Protein AF-A0A6H5JT62-F1 (afdb_monomer_lite)

Sequence (95 aa):
MIQLMVLLYNWVWKNEYTPSRWREGVVVNLFKNGDKTDSGNYRGITLLNTVGKCSAGFRKKRRCIDHVFTVGKIIQGRKRAGKPTYCFFLDMKKA

pLDDT: mean 83.82, std 9.39, range [54.81, 94.62]

Foldseek 3Di:
DVVVLVVVVVVCVVVVHDDPLLVDWDWDWDAADDDPVDPVRTDTDTHGDPSSVVVDPDDDVGDPVNVVVVVVVVVVVCVVVVHDDDDDDDDDDDD

Structure (mmCIF, N/CA/C/O backbone):
data_AF-A0A6H5JT62-F1
#
_entry.id   AF-A0A6H5JT62-F1
#
loop_
_atom_site.group_PDB
_atom_site.id
_atom_site.type_symbol
_atom_site.label_atom_id
_atom_site.label_alt_id
_atom_site.label_comp_id
_atom_site.label_asym_id
_atom_site.label_entity_id
_atom_site.label_seq_id
_atom_site.pdbx_PDB_ins_code
_atom_site.Cartn_x
_atom_site.Cartn_y
_atom_site.Cartn_z
_atom_site.occupancy
_atom_site.B_iso_or_equiv
_atom_site.auth_seq_id
_atom_site.auth_comp_id
_atom_site.auth_asym_id
_atom_site.auth_atom_id
_atom_site.pdbx_PDB_model_num
ATOM 1 N N . MET A 1 1 ? -1.210 21.708 4.050 1.00 65.31 1 MET A N 1
ATOM 2 C CA . MET A 1 1 ? -1.056 20.399 3.364 1.00 65.31 1 MET A CA 1
ATOM 3 C C . MET A 1 1 ? -1.186 19.201 4.315 1.00 65.31 1 MET A C 1
ATOM 5 O O . MET A 1 1 ? -2.042 18.362 4.075 1.00 65.31 1 MET A O 1
ATOM 9 N N . ILE A 1 2 ? -0.402 19.109 5.403 1.00 75.38 2 ILE A N 1
ATOM 10 C CA . ILE A 1 2 ? -0.460 17.964 6.345 1.00 75.38 2 ILE A CA 1
ATOM 11 C C . ILE A 1 2 ? -1.849 17.810 6.994 1.00 75.38 2 ILE A C 1
ATOM 13 O O . ILE A 1 2 ? -2.358 16.699 7.078 1.00 75.38 2 ILE A O 1
ATOM 17 N N . GLN A 1 3 ? -2.496 18.916 7.374 1.00 83.00 3 GLN A N 1
ATOM 18 C CA . GLN A 1 3 ? -3.830 18.906 7.993 1.00 83.00 3 GLN A CA 1
ATOM 19 C C . GLN A 1 3 ? -4.909 18.285 7.091 1.00 83.00 3 GLN A C 1
ATOM 21 O O . GLN A 1 3 ? -5.703 17.470 7.544 1.00 83.00 3 GLN A O 1
ATOM 26 N N . LEU A 1 4 ? -4.885 18.606 5.792 1.00 83.50 4 LEU A N 1
ATOM 27 C CA . LEU A 1 4 ? -5.811 18.052 4.799 1.00 83.50 4 LEU A CA 1
ATOM 28 C C . LEU A 1 4 ? -5.622 16.542 4.630 1.00 83.50 4 LEU A C 1
ATOM 30 O O . LEU A 1 4 ? -6.596 15.806 4.530 1.00 83.50 4 LEU A O 1
ATOM 34 N N . MET A 1 5 ? -4.371 16.072 4.655 1.00 81.44 5 MET A N 1
ATOM 35 C CA . MET A 1 5 ? -4.074 14.639 4.623 1.00 81.44 5 MET A CA 1
ATOM 36 C C . MET A 1 5 ? -4.626 13.928 5.863 1.00 81.44 5 MET A C 1
ATOM 38 O O . MET A 1 5 ? -5.222 12.867 5.732 1.00 81.44 5 MET A O 1
ATOM 42 N N . VAL A 1 6 ? -4.475 14.513 7.056 1.00 84.44 6 VAL A N 1
ATOM 43 C CA . VAL A 1 6 ? -5.028 13.943 8.299 1.00 84.44 6 VAL A CA 1
ATOM 44 C C . VAL A 1 6 ? -6.553 13.849 8.232 1.00 84.44 6 VAL A C 1
ATOM 46 O O . VAL A 1 6 ? -7.104 12.795 8.537 1.00 84.44 6 VAL A O 1
ATOM 49 N N . LEU A 1 7 ? -7.230 14.910 7.784 1.00 90.88 7 LEU A N 1
ATOM 50 C CA . LEU A 1 7 ? -8.685 14.903 7.612 1.00 90.88 7 LEU A CA 1
ATOM 51 C C . LEU A 1 7 ? -9.135 13.828 6.615 1.00 90.88 7 LEU A C 1
ATOM 53 O O . LEU A 1 7 ? -10.063 13.077 6.910 1.00 90.88 7 LEU A O 1
ATOM 57 N N . LEU A 1 8 ? -8.438 13.704 5.483 1.00 86.81 8 LEU A N 1
ATOM 58 C CA . LEU A 1 8 ? -8.718 12.690 4.469 1.00 86.81 8 LEU A CA 1
ATOM 59 C C . LEU A 1 8 ? -8.552 11.266 5.015 1.00 86.81 8 LEU A C 1
ATOM 61 O O . LEU A 1 8 ? -9.447 10.446 4.834 1.00 86.81 8 LEU A O 1
ATOM 65 N N . TYR A 1 9 ? -7.452 10.968 5.715 1.00 85.38 9 TYR A N 1
ATOM 66 C CA . TYR A 1 9 ? -7.241 9.638 6.301 1.00 85.38 9 TYR A CA 1
ATOM 67 C C . TYR A 1 9 ? -8.262 9.315 7.389 1.00 85.38 9 TYR A C 1
ATOM 69 O O . TYR A 1 9 ? -8.762 8.195 7.432 1.00 85.38 9 TYR A O 1
ATOM 77 N N . ASN A 1 10 ? -8.605 10.283 8.240 1.00 89.00 10 ASN A N 1
ATOM 78 C CA . ASN A 1 10 ? -9.619 10.088 9.274 1.00 89.00 10 ASN A CA 1
ATOM 79 C C . ASN A 1 10 ? -11.000 9.826 8.662 1.00 89.00 10 ASN A C 1
ATOM 81 O O . ASN A 1 10 ? -11.743 8.984 9.162 1.00 89.00 10 ASN A O 1
ATOM 85 N N . TRP A 1 11 ? -11.336 10.512 7.567 1.00 91.38 11 TRP A N 1
ATOM 86 C CA . TRP A 1 11 ? -12.574 10.272 6.834 1.00 91.38 11 TRP A CA 1
ATOM 87 C C . TRP A 1 11 ? -12.580 8.888 6.171 1.00 91.38 11 TRP A C 1
ATOM 89 O O . TRP A 1 11 ? -13.543 8.146 6.347 1.00 91.38 11 TRP A O 1
ATOM 99 N N . VAL A 1 12 ? -11.495 8.505 5.488 1.00 88.69 12 VAL A N 1
ATOM 100 C CA . VAL A 1 12 ? -11.312 7.163 4.896 1.00 88.69 12 VAL A CA 1
ATOM 101 C C . VAL A 1 12 ? -11.468 6.071 5.953 1.00 88.69 12 VAL A C 1
ATOM 103 O O . VAL A 1 12 ? -12.192 5.105 5.735 1.00 88.69 12 VAL A O 1
ATOM 106 N N . TRP A 1 13 ? -10.845 6.253 7.121 1.00 84.19 13 TRP A N 1
ATOM 107 C CA . TRP A 1 13 ? -10.944 5.325 8.245 1.00 84.19 13 TRP A CA 1
ATOM 108 C C . TRP A 1 13 ? -12.373 5.220 8.782 1.00 84.19 13 TRP A C 1
ATOM 110 O O . TRP A 1 13 ? -12.873 4.119 8.979 1.00 84.19 13 TRP A O 1
ATOM 120 N N . LYS A 1 14 ? -13.048 6.357 8.993 1.00 91.56 14 LYS A N 1
ATOM 121 C CA . LYS A 1 14 ? -14.415 6.396 9.533 1.00 91.56 14 LYS A CA 1
ATOM 122 C C . LYS A 1 14 ? -15.444 5.754 8.597 1.00 91.56 14 LYS A C 1
ATOM 124 O O . LYS A 1 14 ? -16.409 5.181 9.083 1.00 91.56 14 LYS A O 1
ATOM 129 N N . ASN A 1 15 ? -15.254 5.883 7.286 1.00 90.31 15 ASN A N 1
ATOM 130 C CA . ASN A 1 15 ? -16.180 5.363 6.276 1.00 90.31 15 ASN A CA 1
ATOM 131 C C . AS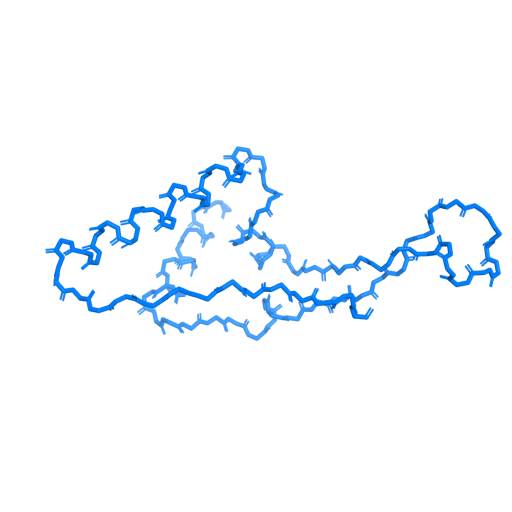N A 1 15 ? -15.757 3.995 5.722 1.00 90.31 15 ASN A C 1
ATOM 133 O O . ASN A 1 15 ? -16.391 3.509 4.792 1.00 90.31 15 ASN A O 1
ATOM 137 N N . GLU A 1 16 ? -14.662 3.417 6.233 1.00 87.31 16 GLU A N 1
ATOM 138 C CA . GLU A 1 16 ? -14.080 2.152 5.756 1.00 87.31 16 GLU A CA 1
ATOM 139 C C . GLU A 1 16 ? -13.882 2.112 4.225 1.00 87.31 16 GLU A C 1
ATOM 141 O O . GLU A 1 16 ? -13.888 1.061 3.587 1.00 87.31 16 GLU A O 1
ATOM 146 N N . TYR A 1 17 ? -13.672 3.284 3.618 1.00 85.06 17 TYR A N 1
ATOM 147 C CA . TYR A 1 17 ? -13.632 3.466 2.173 1.00 85.06 17 TYR A CA 1
ATOM 148 C C . TYR A 1 17 ? -12.247 3.914 1.726 1.00 85.06 17 TYR A C 1
ATOM 150 O O . TYR A 1 17 ? -11.799 5.008 2.062 1.00 85.06 17 TYR A O 1
ATOM 158 N N . THR A 1 18 ? -11.586 3.100 0.901 1.00 81.00 18 THR A N 1
ATOM 159 C CA . THR A 1 18 ? -10.306 3.461 0.275 1.00 81.00 18 THR A CA 1
ATOM 160 C C . THR A 1 18 ? -10.511 3.769 -1.210 1.00 81.00 18 THR A C 1
ATOM 162 O O . THR A 1 18 ? -11.023 2.907 -1.934 1.00 81.00 18 THR A O 1
ATOM 165 N N . PRO A 1 19 ? -10.074 4.943 -1.708 1.00 85.94 19 PRO A N 1
ATOM 166 C CA . PRO A 1 19 ? -10.167 5.267 -3.130 1.00 85.94 19 PRO A CA 1
ATOM 167 C C . PRO A 1 19 ? -9.505 4.199 -4.014 1.00 85.94 19 PRO A C 1
ATOM 169 O O . PRO A 1 19 ? -8.404 3.736 -3.711 1.00 85.94 19 PRO A O 1
ATOM 172 N N . SER A 1 20 ? -10.137 3.828 -5.135 1.00 83.94 20 SER A N 1
ATOM 173 C CA . SER A 1 20 ? -9.591 2.851 -6.101 1.00 83.94 20 SER A CA 1
ATOM 174 C C . SER A 1 20 ? -8.166 3.194 -6.534 1.00 83.94 20 SER A C 1
ATOM 176 O O . SER A 1 20 ? -7.280 2.352 -6.445 1.00 83.94 20 SER A O 1
ATOM 178 N N . ARG A 1 21 ? -7.912 4.471 -6.827 1.00 83.62 21 ARG A N 1
ATOM 179 C CA . ARG A 1 21 ? -6.610 4.989 -7.265 1.00 83.62 21 ARG A CA 1
ATOM 180 C C . ARG A 1 21 ? -5.468 4.820 -6.254 1.00 83.62 21 ARG A C 1
ATOM 182 O O . ARG A 1 21 ? -4.306 4.956 -6.618 1.00 83.62 21 ARG A O 1
ATOM 189 N N . TRP A 1 22 ? -5.762 4.563 -4.976 1.00 81.50 22 TRP A N 1
ATOM 190 C CA . TRP A 1 22 ? -4.727 4.244 -3.977 1.00 81.50 22 TRP A CA 1
ATOM 191 C C . TRP A 1 22 ? -4.263 2.787 -4.065 1.00 81.50 22 TRP A C 1
ATOM 193 O O . TRP A 1 22 ? -3.195 2.461 -3.553 1.00 81.50 22 TRP A O 1
ATOM 203 N N . ARG A 1 23 ? -5.066 1.931 -4.705 1.00 76.25 23 ARG A N 1
ATOM 204 C CA . ARG A 1 23 ? -4.788 0.512 -4.961 1.00 76.25 23 ARG A CA 1
ATOM 205 C C . ARG A 1 23 ? -4.177 0.278 -6.344 1.00 76.25 23 ARG A C 1
ATOM 207 O O . ARG A 1 23 ? -3.736 -0.825 -6.634 1.00 76.25 23 ARG A O 1
ATOM 214 N N . GLU A 1 24 ? -4.134 1.312 -7.177 1.00 83.50 24 GLU A N 1
ATOM 215 C CA . GLU A 1 24 ? -3.504 1.285 -8.493 1.00 83.50 24 GLU A CA 1
ATOM 216 C C . GLU A 1 24 ? -2.014 1.629 -8.376 1.00 83.50 24 GLU A C 1
ATOM 218 O O . GLU A 1 24 ? -1.623 2.594 -7.710 1.00 83.50 24 GLU A O 1
ATOM 223 N N . GLY A 1 25 ? -1.177 0.838 -9.043 1.00 85.31 25 GLY A N 1
ATOM 224 C CA . GLY A 1 25 ? 0.259 1.060 -9.128 1.00 85.31 25 GLY A CA 1
ATOM 225 C C . GLY A 1 25 ? 0.750 0.894 -10.558 1.00 85.31 25 GLY A C 1
ATOM 226 O O . GLY A 1 25 ? 0.332 -0.025 -11.256 1.00 85.31 25 GLY A O 1
ATOM 227 N N . VAL A 1 26 ? 1.647 1.778 -10.989 1.00 88.38 26 VAL A N 1
ATOM 228 C CA . VAL A 1 26 ? 2.301 1.671 -12.299 1.00 88.38 26 VAL A CA 1
ATOM 229 C C . VAL A 1 26 ? 3.591 0.885 -12.125 1.00 88.38 26 VAL A C 1
ATOM 231 O O . VAL A 1 26 ? 4.461 1.297 -11.358 1.00 88.38 26 VAL A O 1
ATOM 234 N N . VAL A 1 27 ? 3.725 -0.244 -12.816 1.00 88.88 27 VAL A N 1
ATOM 235 C CA . VAL A 1 27 ? 4.960 -1.036 -12.797 1.00 88.88 27 VAL A CA 1
ATOM 236 C C . VAL A 1 27 ? 5.945 -0.437 -13.792 1.00 88.88 27 VAL A C 1
ATOM 238 O O . VAL A 1 27 ? 5.646 -0.311 -14.977 1.00 88.88 27 VAL A O 1
ATOM 241 N N . VAL A 1 28 ? 7.122 -0.063 -13.299 1.00 90.25 28 VAL A N 1
ATOM 242 C CA . VAL A 1 28 ? 8.225 0.453 -14.110 1.00 90.25 28 VAL A CA 1
ATOM 243 C C . VAL A 1 28 ? 9.449 -0.417 -13.881 1.00 90.25 28 VAL A C 1
ATOM 245 O O . VAL A 1 28 ? 9.810 -0.720 -12.744 1.00 90.25 28 VAL A O 1
ATOM 248 N N . ASN A 1 29 ? 10.107 -0.802 -14.966 1.00 90.88 29 ASN A N 1
ATOM 249 C CA . ASN A 1 29 ? 11.344 -1.562 -14.915 1.00 90.88 29 ASN A CA 1
ATOM 250 C C . ASN A 1 29 ? 12.529 -0.609 -14.748 1.00 90.88 29 ASN A C 1
ATOM 252 O O . ASN A 1 29 ? 12.842 0.171 -15.645 1.00 90.88 29 ASN A O 1
ATOM 256 N N . LEU A 1 30 ? 13.196 -0.672 -13.595 1.00 91.56 30 LEU A N 1
ATOM 257 C CA . LEU A 1 30 ? 14.439 0.050 -13.352 1.00 91.56 30 LEU A CA 1
ATOM 258 C C . LEU A 1 30 ? 15.617 -0.856 -13.703 1.00 91.56 30 LEU A C 1
ATOM 260 O O . LEU A 1 30 ? 15.779 -1.920 -13.103 1.00 91.56 30 LEU A O 1
ATOM 264 N N . PHE A 1 31 ? 16.446 -0.426 -14.650 1.00 92.31 31 PHE A N 1
ATOM 265 C CA . PHE A 1 31 ? 17.693 -1.120 -14.947 1.00 92.31 31 PHE A CA 1
ATOM 266 C C . PHE A 1 31 ? 18.576 -1.157 -13.697 1.00 92.31 31 PHE A C 1
ATOM 268 O O . PHE A 1 31 ? 18.7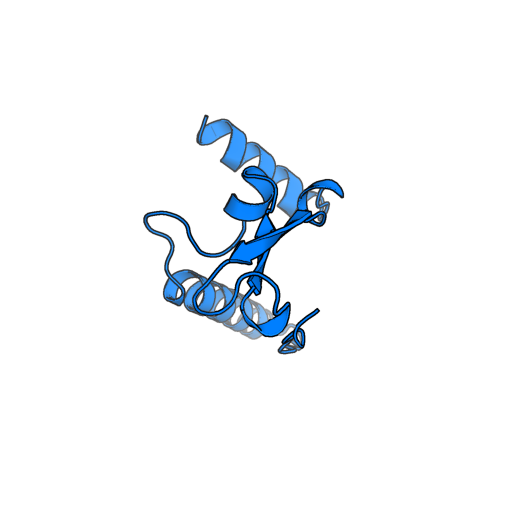95 -0.125 -13.056 1.00 92.31 31 PHE A O 1
ATOM 275 N N . LYS A 1 32 ? 19.055 -2.351 -13.347 1.00 91.50 32 LYS A N 1
ATOM 276 C CA . LYS A 1 32 ? 20.003 -2.544 -12.258 1.00 91.50 32 LYS A CA 1
ATOM 277 C C . LYS A 1 32 ? 21.419 -2.470 -12.835 1.00 91.50 32 LYS A C 1
ATOM 279 O O . LYS A 1 32 ? 21.997 -1.388 -12.868 1.00 91.50 32 LYS A O 1
ATOM 284 N N . ASN A 1 33 ? 21.954 -3.599 -13.304 1.00 88.56 33 ASN A N 1
ATOM 285 C CA . ASN A 1 33 ? 23.337 -3.758 -13.762 1.00 88.56 33 ASN A CA 1
ATOM 286 C C . ASN A 1 33 ? 23.392 -4.858 -14.846 1.00 88.56 33 ASN A C 1
ATOM 288 O O . ASN A 1 33 ? 22.516 -5.712 -14.843 1.00 88.56 33 ASN A O 1
ATOM 292 N N . GLY A 1 34 ? 24.448 -4.916 -15.667 1.00 93.44 34 GLY A N 1
ATOM 293 C CA . GLY A 1 34 ? 24.664 -5.995 -16.649 1.00 93.44 34 GLY A CA 1
ATOM 294 C C . GLY A 1 34 ? 24.314 -5.594 -18.084 1.00 93.44 34 GLY A C 1
ATOM 295 O O . GLY A 1 34 ? 24.421 -4.421 -18.444 1.00 93.44 34 GLY A O 1
ATOM 296 N N . ASP A 1 35 ? 23.915 -6.564 -18.905 1.00 92.00 35 ASP A N 1
ATOM 297 C CA . ASP A 1 35 ? 23.458 -6.310 -20.273 1.00 92.00 35 ASP A CA 1
ATOM 298 C C . ASP A 1 35 ? 22.050 -5.693 -20.258 1.00 92.00 35 ASP A C 1
ATOM 300 O O . ASP A 1 35 ? 21.145 -6.193 -19.587 1.00 92.00 35 ASP A O 1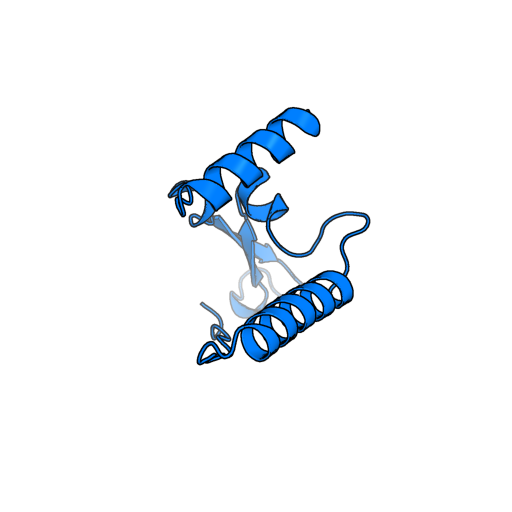
ATOM 304 N N . LYS A 1 36 ? 21.860 -4.597 -21.000 1.00 93.00 36 LYS A N 1
ATOM 305 C CA . LYS A 1 36 ? 20.567 -3.909 -21.137 1.00 93.00 36 LYS A CA 1
ATOM 306 C C . LYS A 1 36 ? 19.574 -4.678 -22.009 1.00 93.00 36 LYS A C 1
ATOM 308 O O . LYS A 1 36 ? 18.389 -4.360 -21.979 1.00 93.00 36 LYS A O 1
ATOM 313 N N . THR A 1 37 ? 20.035 -5.648 -22.793 1.00 92.69 37 THR A N 1
ATOM 314 C CA . THR A 1 37 ? 19.154 -6.491 -23.613 1.00 92.69 37 THR A CA 1
ATOM 315 C C . THR A 1 37 ? 18.546 -7.649 -22.818 1.00 92.69 37 THR A C 1
ATOM 317 O O . THR A 1 37 ? 17.488 -8.160 -23.180 1.00 92.69 37 THR A O 1
ATOM 320 N N . ASP A 1 38 ? 19.159 -8.015 -21.689 1.00 91.06 38 ASP A N 1
ATOM 321 C CA . ASP A 1 38 ? 18.664 -9.064 -20.808 1.00 91.06 38 ASP A CA 1
ATOM 322 C C . ASP A 1 38 ? 17.606 -8.521 -19.832 1.00 91.06 38 ASP A C 1
ATOM 324 O O . ASP A 1 38 ? 17.875 -7.716 -18.934 1.00 91.06 38 ASP A O 1
ATOM 328 N N . SER A 1 39 ? 16.378 -9.018 -19.983 1.00 88.06 39 SER A N 1
ATOM 329 C CA . SER A 1 39 ? 15.240 -8.688 -19.117 1.00 88.06 39 SER A CA 1
ATOM 330 C C . SER A 1 39 ? 15.470 -9.010 -17.629 1.00 88.06 39 SER A C 1
ATOM 332 O O . SER A 1 39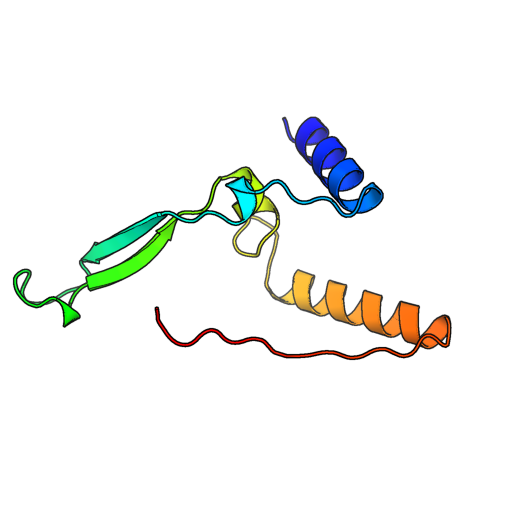 ? 14.896 -8.337 -16.767 1.00 88.06 39 SER A O 1
ATOM 334 N N . GLY A 1 40 ? 16.343 -9.970 -17.300 1.00 90.62 40 GLY A N 1
ATOM 335 C CA . GLY A 1 40 ? 16.702 -10.334 -15.925 1.00 90.62 40 GLY A CA 1
ATOM 336 C C . GLY A 1 40 ? 17.447 -9.231 -15.165 1.00 90.62 40 GLY A C 1
ATOM 337 O O . GLY A 1 40 ? 17.405 -9.189 -13.931 1.00 90.62 40 GLY A O 1
ATOM 338 N N . ASN A 1 41 ? 18.054 -8.287 -15.890 1.00 93.75 41 ASN A N 1
ATOM 339 C CA . ASN A 1 41 ? 18.812 -7.166 -15.331 1.00 93.75 41 ASN A CA 1
ATOM 340 C C . ASN A 1 41 ? 17.940 -5.967 -14.930 1.00 93.75 41 ASN A C 1
ATOM 342 O O . ASN A 1 41 ? 18.446 -4.957 -14.426 1.00 93.75 41 ASN A O 1
ATOM 346 N N . TYR A 1 42 ? 16.62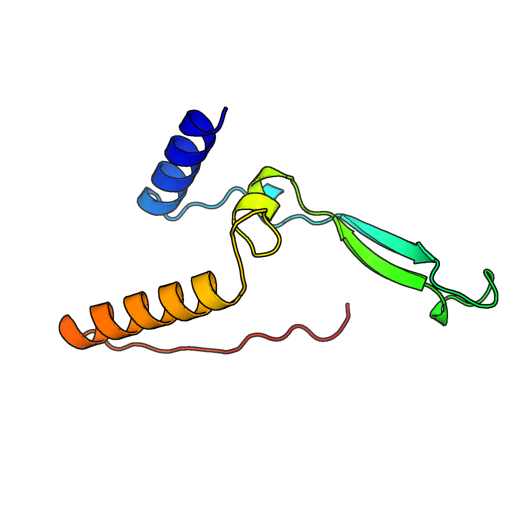2 -6.079 -15.093 1.00 93.88 42 TYR A N 1
ATOM 347 C CA . TYR A 1 42 ? 15.662 -5.063 -14.691 1.00 93.88 42 TYR A CA 1
ATOM 348 C C . TYR A 1 42 ? 14.929 -5.458 -13.410 1.00 93.88 42 TYR A C 1
ATOM 350 O O . TYR A 1 42 ? 14.493 -6.592 -13.206 1.00 93.88 42 TYR A O 1
ATOM 358 N N . ARG A 1 43 ? 14.756 -4.480 -12.522 1.00 89.06 43 ARG A N 1
ATOM 359 C CA . ARG A 1 43 ? 13.952 -4.610 -11.311 1.00 89.06 43 ARG A CA 1
ATOM 360 C C . ARG A 1 43 ? 12.619 -3.906 -11.522 1.00 89.06 43 ARG A C 1
ATOM 362 O O . ARG A 1 43 ? 12.588 -2.683 -11.632 1.00 89.06 43 ARG A O 1
ATOM 369 N N . GLY A 1 44 ? 11.527 -4.665 -11.499 1.00 88.44 44 GLY A N 1
ATOM 370 C CA . GLY A 1 44 ? 10.185 -4.095 -11.423 1.00 88.44 44 GLY A CA 1
ATOM 371 C C . GLY A 1 44 ? 10.017 -3.294 -10.130 1.00 88.44 44 GLY A C 1
ATOM 372 O O . GLY A 1 44 ? 10.264 -3.803 -9.031 1.00 88.44 44 GLY A O 1
ATOM 373 N N . ILE A 1 45 ? 9.631 -2.029 -10.257 1.00 89.38 45 ILE A N 1
ATOM 374 C CA . ILE A 1 45 ? 9.262 -1.147 -9.151 1.00 89.38 45 ILE A CA 1
ATOM 375 C C . ILE A 1 45 ? 7.837 -0.669 -9.401 1.00 89.38 45 ILE A C 1
ATOM 377 O O . ILE A 1 45 ? 7.529 -0.138 -10.464 1.00 89.38 45 ILE A O 1
ATOM 381 N N . THR A 1 46 ? 6.977 -0.805 -8.396 1.00 86.38 46 THR A N 1
ATOM 382 C CA . THR A 1 46 ? 5.613 -0.279 -8.451 1.00 86.38 46 THR A CA 1
ATOM 383 C C . THR A 1 46 ? 5.582 1.157 -7.936 1.00 86.38 46 THR A C 1
ATOM 385 O O . THR A 1 46 ? 5.879 1.431 -6.769 1.00 86.38 46 THR A O 1
ATOM 388 N N . LEU A 1 47 ? 5.204 2.092 -8.802 1.00 84.69 47 LEU A N 1
ATOM 389 C CA . LEU A 1 47 ? 4.947 3.483 -8.457 1.00 84.69 47 LEU A CA 1
ATOM 390 C C . LEU A 1 47 ? 3.496 3.631 -8.000 1.00 84.69 47 LEU A C 1
ATOM 392 O O . LEU A 1 47 ? 2.563 3.463 -8.780 1.00 84.69 47 LEU A O 1
ATOM 396 N N . LEU A 1 48 ? 3.318 3.956 -6.723 1.00 83.38 48 LEU A N 1
ATOM 397 C CA . LEU A 1 48 ? 2.019 4.254 -6.124 1.00 83.38 48 LEU A CA 1
ATOM 398 C C . LEU A 1 48 ? 1.769 5.763 -6.112 1.00 83.38 48 LEU A C 1
ATOM 400 O O . LEU A 1 48 ? 2.708 6.554 -5.978 1.00 83.38 48 LEU A O 1
ATOM 404 N N . ASN A 1 49 ? 0.495 6.158 -6.157 1.00 82.94 49 ASN A N 1
ATOM 405 C CA . ASN A 1 49 ? 0.087 7.539 -5.900 1.00 82.94 49 ASN A CA 1
ATOM 406 C C . ASN A 1 49 ? 0.674 8.035 -4.564 1.00 82.94 49 ASN A C 1
ATOM 408 O O . ASN A 1 49 ? 0.653 7.312 -3.570 1.00 82.94 49 ASN A O 1
ATOM 412 N N . THR A 1 50 ? 1.149 9.282 -4.516 1.00 80.12 50 THR A N 1
ATOM 413 C CA . THR A 1 50 ? 1.769 9.897 -3.331 1.00 80.12 50 THR A CA 1
ATOM 414 C C . THR A 1 50 ? 0.925 9.770 -2.059 1.00 80.12 50 THR A C 1
ATOM 416 O O . THR A 1 50 ? 1.477 9.521 -0.989 1.00 80.12 50 THR A O 1
ATOM 419 N N . VAL A 1 51 ? -0.400 9.900 -2.161 1.00 78.75 51 VAL A N 1
ATOM 420 C CA . VAL A 1 51 ? -1.334 9.766 -1.034 1.00 78.75 51 VAL A CA 1
ATOM 421 C C . VAL A 1 51 ? -1.445 8.303 -0.587 1.00 78.75 51 VAL A C 1
ATOM 423 O O . VAL A 1 51 ? -1.229 8.018 0.585 1.00 78.75 51 VAL A O 1
ATOM 426 N N . GLY A 1 52 ? -1.643 7.352 -1.506 1.00 73.19 52 GLY A N 1
ATOM 427 C CA . GLY A 1 52 ? -1.653 5.915 -1.172 1.00 73.19 52 GLY A CA 1
ATOM 428 C C . GLY A 1 52 ? -0.306 5.415 -0.626 1.00 73.19 52 GLY A C 1
ATOM 429 O O . GLY A 1 52 ? -0.238 4.641 0.330 1.00 73.19 52 GLY A O 1
ATOM 430 N N . LYS A 1 53 ? 0.801 5.943 -1.151 1.00 73.19 53 LYS A N 1
ATOM 431 C CA . LYS A 1 53 ? 2.149 5.690 -0.629 1.00 73.19 53 LYS A CA 1
ATOM 432 C C . LYS A 1 53 ? 2.330 6.275 0.772 1.00 73.19 53 LYS A C 1
ATOM 434 O O . LYS A 1 53 ? 3.022 5.688 1.597 1.00 73.19 53 LYS A O 1
ATOM 439 N N . CYS A 1 54 ? 1.683 7.402 1.074 1.00 70.25 54 CYS A N 1
ATOM 440 C CA . CYS A 1 54 ? 1.724 8.008 2.401 1.00 70.25 54 CYS A CA 1
ATOM 441 C C . CYS A 1 54 ? 0.977 7.199 3.478 1.00 70.25 54 CYS A C 1
ATOM 443 O O . CYS A 1 54 ? 1.250 7.400 4.666 1.00 70.25 54 CYS A O 1
ATOM 445 N N . SER A 1 55 ? 0.073 6.293 3.106 1.00 62.94 55 SER A N 1
ATOM 446 C CA . SER A 1 55 ? -0.525 5.325 4.038 1.00 62.94 55 SER A CA 1
ATOM 447 C C . SER A 1 55 ? 0.371 4.114 4.344 1.00 62.94 55 SER A C 1
ATOM 449 O O . SER A 1 55 ? 0.098 3.396 5.304 1.00 62.94 55 SER A O 1
ATOM 451 N N . ALA A 1 56 ? 1.446 3.892 3.583 1.00 63.81 56 ALA A N 1
ATOM 452 C CA . ALA A 1 56 ? 2.340 2.742 3.728 1.00 63.81 56 ALA A CA 1
ATOM 453 C C . ALA A 1 56 ? 3.673 3.100 4.428 1.00 63.81 56 ALA A C 1
ATOM 455 O O . ALA A 1 56 ? 3.918 4.250 4.807 1.00 63.81 56 ALA A O 1
ATOM 456 N N . GLY A 1 57 ? 4.547 2.100 4.605 1.00 62.44 57 GLY A N 1
ATOM 457 C CA . GLY A 1 57 ? 5.941 2.313 5.017 1.00 62.44 57 GLY A CA 1
ATOM 458 C C . GLY A 1 57 ? 6.709 3.189 4.014 1.00 62.44 57 GLY A C 1
ATOM 459 O O . GLY A 1 57 ? 6.223 3.444 2.918 1.00 62.44 57 GLY A O 1
ATOM 460 N N . PHE A 1 58 ? 7.920 3.642 4.369 1.00 60.47 58 PHE A N 1
ATOM 461 C CA . PHE A 1 58 ? 8.797 4.511 3.548 1.00 60.47 58 PHE A CA 1
ATOM 462 C C . PHE A 1 58 ? 8.496 6.027 3.589 1.00 60.47 58 PHE A C 1
ATOM 464 O O . PHE A 1 58 ? 8.648 6.729 2.588 1.00 60.47 58 PHE A O 1
ATOM 471 N N . ARG A 1 59 ? 8.134 6.572 4.761 1.00 65.25 59 ARG A N 1
ATOM 472 C CA . ARG A 1 59 ? 8.086 8.032 5.005 1.00 65.25 59 ARG A CA 1
ATOM 473 C C . ARG A 1 59 ? 9.168 8.466 5.989 1.00 65.25 59 ARG A C 1
ATOM 475 O O . ARG A 1 59 ? 9.528 7.726 6.904 1.00 65.25 59 ARG A O 1
ATOM 482 N N . LYS A 1 60 ? 9.636 9.714 5.870 1.00 60.88 60 LYS A N 1
ATOM 483 C CA . LYS A 1 60 ? 10.503 10.331 6.888 1.00 60.88 60 LYS A CA 1
ATOM 484 C C . LYS A 1 60 ? 9.781 10.276 8.244 1.00 60.88 60 LYS A C 1
ATOM 486 O O . LYS A 1 60 ? 8.624 10.679 8.331 1.00 60.88 60 LYS A O 1
ATOM 491 N N . LYS A 1 61 ? 10.462 9.771 9.279 1.00 69.38 61 LYS A N 1
ATOM 492 C CA . LYS A 1 61 ? 9.914 9.525 10.632 1.00 69.38 61 LYS A CA 1
ATOM 493 C C . LYS A 1 61 ? 8.830 8.427 10.735 1.00 69.38 61 LYS A C 1
ATOM 495 O O . LYS A 1 61 ? 8.119 8.405 11.731 1.00 69.38 61 LYS A O 1
ATOM 500 N N . ARG A 1 62 ? 8.687 7.530 9.748 1.00 69.94 62 ARG A N 1
ATOM 501 C CA . ARG A 1 62 ? 7.880 6.297 9.865 1.00 69.94 62 ARG A CA 1
ATOM 502 C C . ARG A 1 62 ? 8.733 5.082 9.509 1.00 69.94 62 ARG A C 1
ATOM 504 O O . ARG A 1 62 ? 9.097 4.891 8.348 1.00 69.94 62 ARG A O 1
ATOM 511 N N . ARG A 1 63 ? 9.092 4.292 10.515 1.00 72.69 63 ARG A N 1
ATOM 512 C CA . ARG A 1 63 ? 9.935 3.094 10.420 1.00 72.69 63 ARG A CA 1
ATOM 513 C C . ARG A 1 63 ? 9.068 1.839 10.537 1.00 72.69 63 ARG A C 1
ATOM 515 O O . ARG A 1 63 ? 7.943 1.890 11.024 1.00 72.69 63 ARG A O 1
ATOM 522 N N . CYS A 1 64 ? 9.613 0.685 10.155 1.00 75.81 64 CYS A N 1
ATOM 523 C CA . CYS A 1 64 ? 8.920 -0.603 10.283 1.00 75.81 64 CYS A CA 1
ATOM 524 C C . CYS A 1 64 ? 8.419 -0.865 11.715 1.00 75.81 64 CYS A C 1
ATOM 526 O O . CYS A 1 64 ? 7.348 -1.435 11.897 1.00 75.81 64 CYS A O 1
ATOM 528 N N . ILE A 1 65 ? 9.148 -0.378 12.727 1.00 79.31 65 ILE A N 1
ATOM 529 C CA . ILE A 1 65 ? 8.759 -0.520 14.134 1.00 79.31 65 ILE A CA 1
ATOM 530 C C . ILE A 1 65 ? 7.433 0.172 14.468 1.00 79.31 65 ILE A C 1
ATOM 532 O O . ILE A 1 65 ? 6.686 -0.335 15.297 1.00 79.31 65 ILE A O 1
ATOM 536 N N . ASP A 1 66 ? 7.086 1.265 13.780 1.00 81.38 66 ASP A N 1
ATOM 537 C CA . ASP A 1 66 ? 5.812 1.959 13.991 1.00 81.38 66 ASP A CA 1
ATOM 538 C C . ASP A 1 66 ? 4.634 1.096 13.523 1.00 81.38 66 ASP A C 1
ATOM 540 O O . ASP A 1 66 ? 3.575 1.074 14.154 1.00 81.38 66 ASP A O 1
ATOM 544 N N . HIS A 1 67 ? 4.821 0.346 12.433 1.00 80.56 67 HIS A N 1
ATOM 545 C CA . HIS A 1 67 ? 3.818 -0.588 11.924 1.00 80.56 67 HIS A CA 1
ATOM 546 C C . HIS A 1 67 ? 3.676 -1.804 12.842 1.00 80.56 67 HIS A C 1
ATOM 548 O O . HIS A 1 67 ? 2.553 -2.167 13.187 1.00 80.56 67 HIS A O 1
ATOM 554 N N . VAL A 1 68 ? 4.793 -2.374 13.310 1.00 84.62 68 VAL A N 1
ATOM 555 C CA . VAL A 1 68 ? 4.785 -3.468 14.299 1.00 84.62 68 VAL A CA 1
ATOM 556 C C . VAL A 1 68 ? 4.078 -3.030 15.582 1.00 84.62 68 VAL A C 1
ATOM 558 O O . VAL A 1 68 ? 3.200 -3.735 16.078 1.00 84.62 68 VAL A O 1
ATOM 561 N N . PHE A 1 69 ? 4.393 -1.834 16.086 1.00 86.06 69 PHE A N 1
ATOM 562 C CA . PHE A 1 69 ? 3.741 -1.271 17.265 1.00 86.06 69 PHE A CA 1
ATOM 563 C C . PHE A 1 69 ? 2.240 -1.057 17.045 1.00 86.06 69 PHE A C 1
ATOM 565 O O . PHE A 1 69 ? 1.437 -1.403 17.910 1.00 86.06 69 PHE A O 1
ATOM 572 N N . THR A 1 70 ? 1.847 -0.535 15.880 1.00 86.25 70 THR A N 1
ATOM 573 C CA . THR A 1 70 ? 0.435 -0.320 15.528 1.00 86.25 70 THR A CA 1
ATOM 574 C C . THR A 1 70 ? -0.338 -1.638 15.509 1.00 86.25 70 THR A C 1
ATOM 576 O O . THR A 1 70 ? -1.376 -1.745 16.162 1.00 86.25 70 THR A O 1
ATOM 579 N N . VAL A 1 71 ? 0.190 -2.665 14.836 1.00 87.88 71 VAL A N 1
ATOM 580 C CA . VAL A 1 71 ? -0.414 -4.006 14.813 1.00 87.88 71 VAL A CA 1
ATOM 581 C C . VAL A 1 71 ? -0.498 -4.583 16.228 1.00 87.88 71 VAL A C 1
ATOM 583 O O . VAL A 1 71 ? -1.563 -5.045 16.638 1.00 87.88 71 VAL A O 1
ATOM 586 N N . GLY A 1 72 ? 0.571 -4.470 17.020 1.00 90.19 72 GLY A N 1
ATOM 587 C CA . GLY A 1 72 ? 0.584 -4.914 18.415 1.00 90.19 72 GLY A CA 1
ATOM 588 C C . GLY A 1 72 ? -0.485 -4.230 19.274 1.00 90.19 72 GLY A C 1
ATOM 589 O O . GLY A 1 72 ? -1.180 -4.896 20.044 1.00 90.19 72 GLY A O 1
ATOM 590 N N . LYS A 1 73 ? -0.685 -2.916 19.108 1.00 91.75 73 LYS A N 1
ATOM 591 C CA . LYS A 1 73 ? -1.730 -2.159 19.816 1.00 91.75 73 LYS A CA 1
ATOM 592 C C . LYS A 1 73 ? -3.137 -2.558 19.387 1.00 91.75 73 LYS A C 1
ATOM 594 O O . LYS A 1 73 ? -4.000 -2.693 20.254 1.00 91.75 73 LYS A O 1
ATOM 599 N N . ILE A 1 74 ? -3.361 -2.793 18.095 1.00 90.50 74 ILE A N 1
ATOM 600 C CA . ILE A 1 74 ? -4.647 -3.282 17.580 1.00 90.50 74 ILE A CA 1
ATOM 601 C C . ILE A 1 74 ? -4.965 -4.653 18.188 1.00 90.50 74 ILE A C 1
ATOM 603 O O . ILE A 1 74 ? -6.045 -4.834 18.751 1.00 90.50 74 ILE A O 1
ATOM 607 N N . ILE A 1 75 ? -4.016 -5.593 18.149 1.00 92.06 75 ILE A N 1
ATOM 608 C CA . ILE A 1 75 ? -4.191 -6.940 18.713 1.00 92.06 75 ILE A CA 1
ATOM 609 C C . ILE A 1 75 ? -4.462 -6.860 20.221 1.00 92.06 75 ILE A C 1
ATOM 611 O O . ILE A 1 75 ? -5.416 -7.466 20.712 1.00 92.06 75 ILE A O 1
ATOM 615 N N . GLN A 1 76 ? -3.677 -6.073 20.961 1.00 91.62 76 GLN A N 1
ATOM 616 C CA . GLN A 1 76 ? -3.856 -5.911 22.405 1.00 91.62 76 GLN A CA 1
ATOM 617 C C . GLN A 1 76 ? -5.214 -5.279 22.751 1.00 91.62 76 GLN A C 1
ATOM 619 O O . GLN A 1 76 ? -5.879 -5.732 23.685 1.00 91.62 76 GLN A O 1
ATOM 624 N N . GLY A 1 77 ? -5.650 -4.266 21.997 1.00 93.25 77 GLY A N 1
ATOM 625 C CA . GLY A 1 77 ? -6.959 -3.633 22.167 1.00 93.25 77 GLY A CA 1
ATOM 626 C C . GLY A 1 77 ? -8.113 -4.603 21.910 1.00 93.25 77 GLY A C 1
ATOM 627 O O . GLY A 1 77 ? -9.050 -4.670 22.704 1.00 93.25 77 GLY A O 1
ATOM 628 N N . ARG A 1 78 ? -8.017 -5.423 20.856 1.00 94.62 78 ARG A N 1
ATOM 629 C CA . ARG A 1 78 ? -9.020 -6.456 20.555 1.00 94.62 78 ARG A CA 1
ATOM 630 C C . ARG A 1 78 ? -9.061 -7.558 21.611 1.00 94.62 78 ARG A C 1
ATOM 632 O O . ARG A 1 78 ? -10.157 -7.956 21.999 1.00 94.62 78 ARG A O 1
ATOM 639 N N . LYS A 1 79 ? -7.898 -7.980 22.128 1.00 93.25 79 LYS A N 1
ATOM 640 C CA . LYS A 1 79 ? -7.799 -8.943 23.237 1.00 93.25 79 LYS A CA 1
ATOM 641 C C . LYS A 1 79 ? -8.494 -8.419 24.496 1.00 93.25 79 LYS A C 1
ATOM 643 O O . LYS A 1 79 ? -9.262 -9.150 25.108 1.00 93.25 79 LYS A O 1
ATOM 648 N N . ARG A 1 80 ? -8.275 -7.147 24.853 1.00 93.38 80 ARG A N 1
ATOM 649 C CA . ARG A 1 80 ? -8.958 -6.492 25.988 1.00 93.38 80 ARG A CA 1
ATOM 650 C C . ARG A 1 80 ? -10.472 -6.409 25.798 1.00 93.38 80 ARG A C 1
ATOM 652 O O . ARG A 1 80 ? -11.205 -6.549 26.763 1.00 93.38 80 ARG A O 1
ATOM 659 N N . ALA A 1 81 ? -10.929 -6.208 24.566 1.00 94.00 81 ALA A N 1
ATOM 660 C CA . ALA A 1 81 ? -12.349 -6.168 24.225 1.00 94.00 81 ALA A CA 1
ATOM 661 C C . ALA A 1 81 ? -12.989 -7.562 24.052 1.00 94.00 81 ALA A C 1
ATOM 663 O O . ALA A 1 81 ? -14.132 -7.637 23.609 1.00 94.00 81 ALA A O 1
ATOM 664 N N . GLY A 1 82 ? -12.257 -8.656 24.313 1.00 93.69 82 GLY A N 1
ATOM 665 C CA . GLY A 1 82 ? -12.754 -10.026 24.143 1.00 93.69 82 GLY A CA 1
ATOM 666 C C . GLY A 1 82 ? -13.103 -10.400 22.698 1.00 93.69 82 GLY A C 1
ATOM 667 O O . GLY A 1 82 ? -13.836 -11.358 22.472 1.00 93.69 82 GLY A O 1
ATOM 668 N N . LYS A 1 83 ? -12.617 -9.647 21.700 1.00 92.75 83 LYS A N 1
ATOM 669 C CA . LYS A 1 83 ? -12.991 -9.856 20.296 1.00 92.75 83 LYS A CA 1
ATOM 670 C C . LYS A 1 83 ? -12.117 -10.940 19.653 1.00 92.75 83 LYS A C 1
ATOM 672 O O . LYS A 1 83 ? -10.886 -10.827 19.718 1.00 92.75 83 LYS A O 1
ATOM 677 N N . PRO A 1 84 ? -12.705 -11.924 18.943 1.00 90.81 84 PRO A N 1
ATOM 678 C CA . PRO A 1 84 ? -11.928 -12.892 18.176 1.00 90.81 84 PRO A CA 1
ATOM 679 C C . PRO A 1 84 ? -11.068 -12.153 17.146 1.00 90.81 84 PRO A C 1
ATOM 681 O O . PRO A 1 84 ? -11.513 -11.186 16.518 1.00 90.81 84 PRO A O 1
ATOM 684 N N . THR A 1 85 ? -9.802 -12.543 17.025 1.00 91.62 85 THR A N 1
ATOM 685 C CA . THR A 1 85 ? -8.821 -11.851 16.181 1.00 91.62 85 THR A CA 1
ATOM 686 C C . THR A 1 85 ? -8.059 -12.872 15.356 1.00 91.62 85 THR A C 1
ATOM 688 O O . THR A 1 85 ? -7.460 -13.784 15.913 1.00 91.62 85 THR A O 1
ATOM 691 N N . TYR A 1 86 ? -8.072 -12.684 14.038 1.00 91.94 86 TYR A N 1
ATOM 692 C CA . TYR A 1 86 ? -7.359 -13.506 13.069 1.00 91.94 86 TYR A CA 1
ATOM 693 C C . TYR A 1 86 ? -6.338 -12.623 12.350 1.00 91.94 86 TYR A C 1
ATOM 695 O O . TYR A 1 86 ? -6.650 -11.488 11.982 1.00 91.94 86 TYR A O 1
ATOM 703 N N . CYS A 1 87 ? -5.117 -13.123 12.180 1.00 87.25 87 CYS A N 1
ATOM 704 C CA . CYS A 1 87 ? -4.055 -12.431 11.460 1.00 87.25 87 CYS A CA 1
ATOM 705 C C . CYS A 1 87 ? -3.518 -13.352 10.369 1.00 87.25 87 CYS A C 1
ATOM 707 O O . CYS A 1 87 ? -3.214 -14.512 10.634 1.00 87.25 87 CYS A O 1
ATOM 709 N N . PHE A 1 88 ? -3.370 -12.815 9.163 1.00 88.19 88 PHE A N 1
ATOM 710 C CA . PHE A 1 88 ? -2.827 -13.529 8.013 1.00 88.19 88 PHE A CA 1
ATOM 711 C C . PHE A 1 88 ? -1.642 -12.728 7.491 1.00 88.19 88 PHE A C 1
ATOM 713 O O . PHE A 1 88 ? -1.738 -11.509 7.327 1.00 88.19 88 PHE A O 1
ATOM 720 N N . PHE A 1 89 ? -0.523 -13.403 7.255 1.00 84.94 89 PHE A N 1
ATOM 721 C CA . PHE A 1 89 ? 0.610 -12.800 6.574 1.00 84.94 89 PHE A CA 1
ATOM 722 C C . PHE A 1 89 ? 0.431 -13.009 5.072 1.00 84.94 89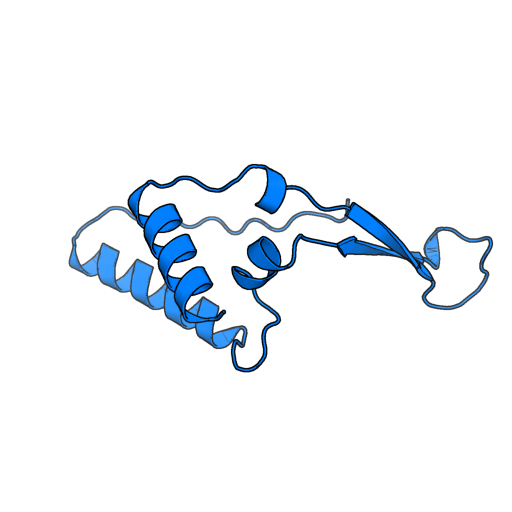 PHE A C 1
ATOM 724 O O . PHE A 1 89 ? 0.407 -14.144 4.604 1.00 84.94 89 PHE A O 1
ATOM 731 N N . LEU A 1 90 ? 0.261 -11.911 4.337 1.00 83.88 90 LEU A N 1
ATOM 732 C CA . LEU A 1 90 ? 0.175 -11.925 2.884 1.00 83.88 90 LEU A CA 1
ATOM 733 C C . LEU A 1 90 ? 1.509 -11.441 2.321 1.00 83.88 90 LEU A C 1
ATOM 735 O O . LEU A 1 90 ? 1.796 -10.245 2.357 1.00 83.88 90 LEU A O 1
ATOM 739 N N . ASP A 1 91 ? 2.300 -12.372 1.801 1.00 82.69 91 ASP A N 1
ATOM 740 C CA . ASP A 1 91 ? 3.474 -12.059 0.995 1.00 82.69 91 ASP A CA 1
ATOM 741 C C . ASP A 1 91 ? 3.162 -12.361 -0.464 1.00 82.69 91 ASP A C 1
ATOM 743 O O . ASP A 1 91 ? 2.799 -13.483 -0.824 1.00 82.69 91 ASP A O 1
ATOM 747 N N . MET A 1 92 ? 3.241 -11.336 -1.305 1.00 78.75 92 MET A N 1
ATOM 748 C CA . MET A 1 92 ? 2.990 -11.504 -2.727 1.00 78.75 92 MET A CA 1
ATOM 749 C C . MET A 1 92 ? 4.288 -11.956 -3.385 1.00 78.75 92 MET A C 1
ATOM 751 O O . MET A 1 92 ? 5.283 -11.229 -3.376 1.00 78.75 92 MET A O 1
ATOM 755 N N . LYS A 1 93 ? 4.276 -13.153 -3.986 1.00 70.88 93 LYS A N 1
ATOM 756 C CA . LYS A 1 93 ? 5.359 -13.561 -4.886 1.00 70.88 93 LYS A CA 1
ATOM 757 C C . LYS A 1 93 ? 5.484 -12.531 -6.008 1.00 70.88 93 LYS A C 1
ATOM 759 O O . LYS A 1 93 ? 4.489 -11.949 -6.432 1.00 70.88 93 LYS A O 1
ATOM 764 N N . LYS A 1 94 ? 6.731 -12.314 -6.437 1.00 61.03 94 LYS A N 1
ATOM 765 C CA . LYS A 1 94 ? 7.122 -11.412 -7.526 1.00 61.03 94 LYS A CA 1
ATOM 766 C C . LYS A 1 94 ? 6.089 -11.481 -8.662 1.00 61.03 94 LYS A C 1
ATOM 768 O O . LYS A 1 94 ? 5.830 -12.574 -9.156 1.00 61.03 94 LYS A O 1
ATOM 773 N N . ALA A 1 95 ? 5.495 -10.331 -8.985 1.00 54.81 95 ALA A N 1
ATOM 774 C CA . ALA A 1 95 ? 4.628 -10.166 -10.148 1.00 54.81 95 ALA A CA 1
ATOM 775 C C . ALA A 1 95 ? 5.423 -10.341 -11.446 1.00 54.81 95 ALA A C 1
ATOM 777 O O . ALA A 1 95 ? 6.628 -9.979 -11.442 1.00 54.81 95 ALA A O 1
#

Radius of gyration: 17.97 Å; chains: 1; bounding box: 41×34×50 Å

Secondary structure (DSSP, 8-state):
-HHHHHHHHHHHHHTT---GGGT-EEEEEEE-SS-TT-GGGEEEEEEE-HHHHHTSS-BTTB-HHHHHHHHHHHHHHHHHTT-------------